Protein AF-A0A7Z0IRF8-F1 (afdb_monomer)

Solvent-accessible surface area (backbone atoms only — not comparable to full-atom values): 8086 Å² total; per-residue (Å²): 144,85,91,75,74,75,70,70,72,71,77,75,79,75,87,76,75,74,79,79,74,77,77,75,72,78,73,68,84,67,51,73,45,80,37,78,66,74,49,72,46,47,93,78,80,64,55,32,39,39,36,33,77,56,91,53,88,86,55,78,88,72,71,61,101,65,75,71,76,42,74,47,68,70,75,45,54,44,68,54,77,97,58,68,47,50,29,38,40,38,26,37,30,64,90,77,16,35,38,31,45,3,54,29,62,73,45,32,71,62,81,45,77,38,48,43,41,19,34,34,44,34,57,40,58,74,44,23,10,36,27,35,45,114

Foldseek 3Di:
DDPDPVPVVPPPPPPPPPPPPPPPPPWPDKDKDFDPVLLVLQPVNAFKKFKFDCPDPPDDDPPDDPGGVDMGRDFFKDFDDPDWDKMKMFGQHDDFKWKFFALDHRRPHTDDIHTHRMMMITISVPGGMMGIDD

pLDDT: mean 72.72, std 19.63, range [38.59, 97.31]

Sequence (134 aa):
MKS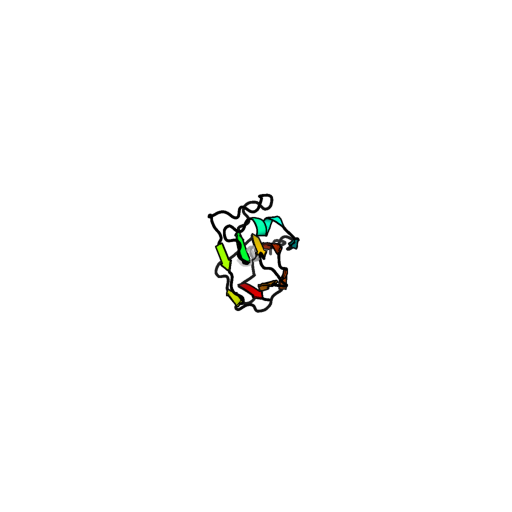RIARYLLTALLAALAMLGLSVAAAPSASAMFIEPGCAQAPDGNAYMQIYVVDDPSAPIKMGRWTNQHRWYDYGSYNLANEYGERRVVNCQWGGARVQLCYGYGGTNCAITIPAGHVWEGSITPINSVRLLR

Secondary structure (DSSP, 8-state):
--SSGGGSSSSSSS----------------EEEE-HHHHHT-TT----EEEEE-S-TTS----SSS---EEE-SSEEEE--S--SEEEEEE---TT-EEEEESSTTS-SEEEEEETTEEEEEE-TT--EEEEE-

Nearest PDB structures (foldseek):
  9flx-assembly1_B  TM=4.733E-01  e=4.242E+00  Aureispira sp. CCB-QB1
  9flu-assembly1_A  TM=4.490E-01  e=4.776E+00  Aureispira sp. CCB-QB1
  9g8b-assembly1_A  TM=2.908E-01  e=2.640E+00  Aureispira sp. CCB-QB1
  9flv-assembly1_A  TM=3.505E-01  e=7.232E+00  Aureispira sp. CCB-QB1

Structure (mmCIF, N/CA/C/O backbone):
data_AF-A0A7Z0IRF8-F1
#
_entry.id   AF-A0A7Z0IRF8-F1
#
loop_
_atom_site.group_PDB
_atom_site.id
_atom_site.type_symbol
_atom_site.label_atom_id
_atom_site.label_alt_id
_atom_site.labe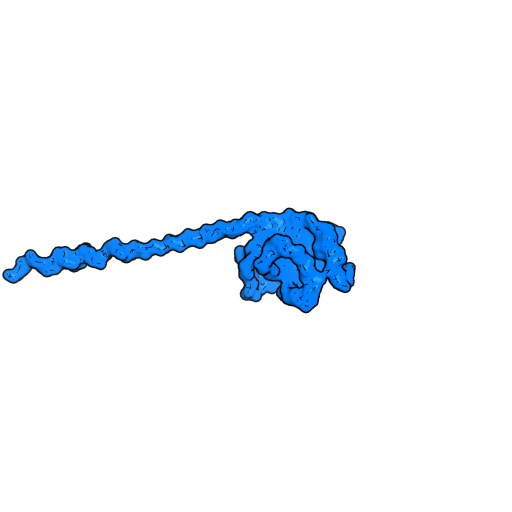l_comp_id
_atom_site.label_asym_id
_atom_site.label_entity_id
_atom_site.label_seq_id
_atom_site.pdbx_PDB_ins_code
_atom_site.Cartn_x
_atom_site.Cartn_y
_atom_site.Cartn_z
_atom_site.occupancy
_atom_site.B_iso_or_equiv
_atom_site.auth_seq_id
_atom_site.auth_comp_id
_atom_site.auth_asym_id
_atom_site.auth_atom_id
_atom_site.pdbx_PDB_model_num
ATOM 1 N N . MET A 1 1 ? -60.383 8.406 49.310 1.00 48.56 1 MET A N 1
ATOM 2 C CA . MET A 1 1 ? -58.956 8.117 49.029 1.00 48.56 1 MET A CA 1
ATOM 3 C C . MET A 1 1 ? -58.848 7.019 47.979 1.00 48.56 1 MET A C 1
ATOM 5 O O . MET A 1 1 ? -59.016 5.860 48.321 1.00 48.56 1 MET A O 1
ATOM 9 N N . LYS A 1 2 ? -58.665 7.387 46.710 1.00 47.56 2 LYS A N 1
ATOM 10 C CA . LYS A 1 2 ? -58.254 6.570 45.543 1.00 47.56 2 LYS A CA 1
ATOM 11 C C . LYS A 1 2 ? -58.572 7.451 44.328 1.00 47.56 2 LYS A C 1
ATOM 13 O O . LYS A 1 2 ? -59.624 8.072 44.338 1.00 47.56 2 LYS A O 1
ATOM 18 N N . SER A 1 3 ? -57.698 7.539 43.324 1.00 51.25 3 SER A N 1
ATOM 19 C CA . SER A 1 3 ? -57.916 8.281 42.054 1.00 51.25 3 SER A CA 1
ATOM 20 C C . SER A 1 3 ? -57.330 9.700 41.895 1.00 51.25 3 SER A C 1
ATOM 22 O O . SER A 1 3 ? -57.950 10.547 41.262 1.00 51.25 3 SER A O 1
ATOM 24 N N . ARG A 1 4 ? -56.113 9.995 42.380 1.00 48.44 4 ARG A N 1
ATOM 25 C CA . ARG A 1 4 ? -55.337 11.145 41.829 1.00 48.44 4 ARG A CA 1
ATOM 26 C C . ARG A 1 4 ? -53.842 10.891 41.591 1.00 48.44 4 ARG A C 1
ATOM 28 O O . ARG A 1 4 ? -53.234 11.608 40.810 1.00 48.44 4 ARG A O 1
ATOM 35 N N . ILE A 1 5 ? -53.269 9.837 42.171 1.00 51.22 5 ILE A N 1
ATOM 36 C CA . ILE A 1 5 ? -51.817 9.568 42.114 1.00 51.22 5 ILE A CA 1
ATOM 37 C C . ILE A 1 5 ? -51.401 8.820 40.826 1.00 51.22 5 ILE A C 1
ATOM 39 O O . ILE A 1 5 ? -50.271 8.944 40.371 1.00 51.22 5 ILE A O 1
ATOM 43 N N . ALA A 1 6 ? -52.322 8.112 40.164 1.00 43.56 6 ALA A N 1
ATOM 44 C CA . ALA A 1 6 ? -52.003 7.262 39.010 1.00 43.56 6 ALA A CA 1
ATOM 45 C C . ALA A 1 6 ? -51.780 8.010 37.677 1.00 43.56 6 ALA A C 1
ATOM 47 O O . ALA A 1 6 ? -51.310 7.406 36.720 1.00 43.56 6 ALA A O 1
ATOM 48 N N . ARG A 1 7 ? -52.111 9.308 37.582 1.00 44.38 7 ARG A N 1
ATOM 49 C CA . ARG A 1 7 ? -51.990 10.065 36.316 1.00 44.38 7 ARG A CA 1
ATOM 50 C C . ARG A 1 7 ? -50.638 10.745 36.111 1.00 44.38 7 ARG A C 1
ATOM 52 O O . ARG A 1 7 ? -50.317 11.068 34.978 1.00 44.38 7 ARG A O 1
ATOM 59 N N . TYR A 1 8 ? -49.839 10.914 37.162 1.00 41.09 8 TYR A N 1
ATOM 60 C CA . TYR A 1 8 ? -48.511 11.532 37.046 1.00 41.09 8 TYR A CA 1
ATOM 61 C C . TYR A 1 8 ? -47.392 10.530 36.747 1.00 41.09 8 TYR A C 1
ATOM 63 O O . TYR A 1 8 ? -46.302 10.930 36.358 1.00 41.09 8 TYR A O 1
ATOM 71 N N . LEU A 1 9 ? -47.661 9.229 36.887 1.00 41.88 9 LEU A N 1
ATOM 72 C CA . LEU A 1 9 ? -46.667 8.179 36.650 1.00 41.88 9 LEU A CA 1
ATOM 73 C C . LEU A 1 9 ? -46.624 7.688 35.195 1.00 41.88 9 LEU A C 1
ATOM 75 O O . LEU A 1 9 ? -45.688 6.985 34.835 1.00 41.88 9 LEU A O 1
ATOM 79 N N . LEU A 1 10 ? -47.587 8.074 34.347 1.00 40.78 10 LEU A N 1
ATOM 80 C CA . LEU A 1 10 ? -47.622 7.647 32.940 1.00 40.78 10 LEU A CA 1
ATOM 81 C C . LEU A 1 10 ? -47.049 8.664 31.940 1.00 40.78 10 LEU A C 1
ATOM 83 O O . LEU A 1 10 ? -46.836 8.311 30.786 1.00 40.78 10 LEU A O 1
ATOM 87 N N . THR A 1 11 ? -46.771 9.905 32.345 1.00 40.75 11 THR A N 1
ATOM 88 C CA . THR A 1 11 ? -46.251 10.950 31.438 1.00 40.75 11 THR A CA 1
ATOM 89 C C . THR A 1 11 ? -44.743 11.180 31.552 1.00 40.75 11 THR A C 1
ATOM 91 O O . THR A 1 11 ? -44.220 12.071 30.894 1.00 40.75 11 THR A O 1
ATOM 94 N N . ALA A 1 12 ? -44.031 10.393 32.363 1.00 40.47 12 ALA A N 1
ATOM 95 C CA . ALA A 1 12 ? -42.584 10.534 32.563 1.00 40.47 12 ALA A CA 1
ATOM 96 C C . ALA A 1 12 ? -41.741 9.458 31.846 1.00 40.47 12 ALA A C 1
ATOM 98 O O . ALA A 1 12 ? -40.525 9.445 32.002 1.00 40.47 12 ALA A O 1
ATOM 99 N N . LEU A 1 13 ? -42.356 8.561 31.062 1.00 41.44 13 LEU A N 1
ATOM 100 C CA . LEU A 1 13 ? -41.677 7.373 30.520 1.00 41.44 13 LEU A CA 1
ATOM 101 C C . LEU A 1 13 ? -41.607 7.297 28.982 1.00 41.44 13 LEU A C 1
ATOM 103 O O . LEU A 1 13 ? -41.474 6.207 28.439 1.00 41.44 13 LEU A O 1
ATOM 107 N N . LEU A 1 14 ? -41.704 8.422 28.264 1.00 41.84 14 LEU A N 1
ATOM 108 C CA . LEU A 1 14 ? -41.635 8.427 26.788 1.00 41.84 14 LEU A CA 1
ATOM 109 C C . LEU A 1 14 ? -40.723 9.503 26.171 1.00 41.84 14 LEU A C 1
ATOM 111 O O . LEU A 1 14 ? -40.649 9.604 24.953 1.00 41.84 14 LEU A O 1
ATOM 115 N N . ALA A 1 15 ? -39.968 10.263 26.969 1.00 42.12 15 ALA A N 1
ATOM 116 C CA . ALA A 1 15 ? -39.032 11.276 26.457 1.00 42.12 15 ALA A CA 1
ATOM 117 C C . ALA A 1 15 ? -37.556 10.830 26.491 1.00 42.12 15 ALA A C 1
ATOM 119 O O . ALA A 1 15 ? -36.656 11.660 26.545 1.00 42.12 15 ALA A O 1
ATOM 120 N N . ALA A 1 16 ? -37.301 9.521 26.452 1.00 43.19 16 ALA A N 1
ATOM 121 C CA . ALA A 1 16 ? -35.968 8.959 26.245 1.00 43.19 16 ALA A CA 1
ATOM 122 C C . ALA A 1 16 ? -35.922 8.191 24.915 1.00 43.19 16 ALA A C 1
ATOM 124 O O . ALA A 1 16 ? -35.480 7.047 24.857 1.00 43.19 16 ALA A O 1
ATOM 125 N N . LEU A 1 17 ? -36.391 8.813 23.824 1.00 47.56 17 LEU A N 1
ATOM 126 C CA . LEU A 1 17 ? -35.899 8.437 22.500 1.00 47.56 17 LEU A CA 1
ATOM 127 C C . LEU A 1 17 ? -34.447 8.911 22.438 1.00 47.56 17 LEU A C 1
ATOM 129 O O . LEU A 1 17 ? -34.157 10.052 22.084 1.00 47.56 17 LEU A O 1
ATOM 133 N N . ALA A 1 18 ? -33.540 8.029 22.854 1.00 48.78 18 ALA A N 1
ATOM 134 C CA . ALA A 1 18 ? -32.133 8.134 22.535 1.00 48.78 18 ALA A CA 1
ATOM 135 C C . ALA A 1 18 ? -32.031 8.283 21.015 1.00 48.78 18 ALA A C 1
ATOM 137 O O . ALA A 1 18 ? -32.260 7.332 20.266 1.00 48.78 18 ALA A O 1
ATOM 138 N N . MET A 1 19 ? -31.749 9.502 20.558 1.00 52.41 19 MET A N 1
ATOM 139 C CA . MET A 1 19 ? -31.321 9.738 19.192 1.00 52.41 19 MET A CA 1
ATOM 140 C C . MET A 1 19 ? -30.000 8.986 19.025 1.00 52.41 19 MET A C 1
ATOM 142 O O . MET A 1 19 ? -28.934 9.505 19.348 1.00 52.41 19 MET A O 1
ATOM 146 N N . LEU A 1 20 ? -30.064 7.744 18.543 1.00 52.47 20 LEU A N 1
ATOM 147 C CA . LEU A 1 20 ? -28.937 7.119 17.868 1.00 52.47 20 LEU A CA 1
ATOM 148 C C . LEU A 1 20 ? -28.735 7.891 16.563 1.00 52.47 20 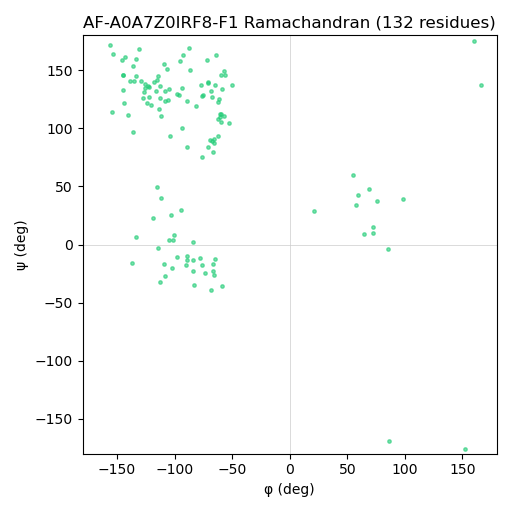LEU A C 1
ATOM 150 O O . LEU A 1 20 ? -29.193 7.492 15.495 1.00 52.47 20 LEU A O 1
ATOM 154 N N . GLY A 1 21 ? -28.087 9.049 16.672 1.00 45.06 21 GLY A N 1
ATOM 155 C CA . GLY A 1 21 ? -27.488 9.730 15.542 1.00 45.06 21 GLY A CA 1
ATOM 156 C C . GLY A 1 21 ? -26.359 8.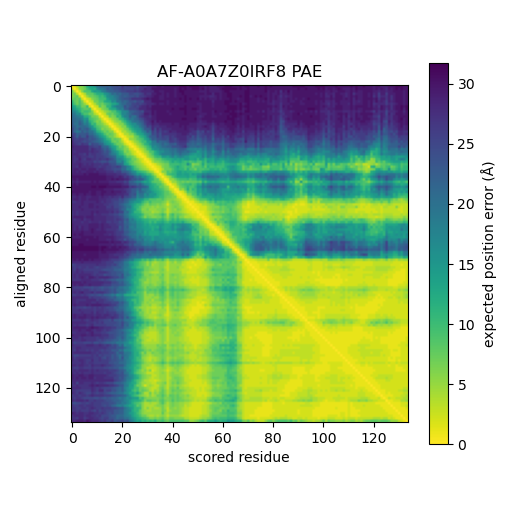850 15.034 1.00 45.06 21 GLY A C 1
ATOM 157 O O . GLY A 1 21 ? -25.223 8.972 15.481 1.00 45.06 21 GLY A O 1
ATOM 158 N N . LEU A 1 22 ? -26.678 7.922 14.134 1.00 51.72 22 LEU A N 1
ATOM 159 C CA . LEU A 1 22 ? -25.677 7.215 13.355 1.00 51.72 22 LEU A CA 1
ATOM 160 C C . LEU A 1 22 ? -25.111 8.237 12.363 1.00 51.72 22 LEU A C 1
ATOM 162 O O . LEU A 1 22 ? -25.597 8.372 11.242 1.00 51.72 22 LEU A O 1
ATOM 166 N N . SER A 1 23 ? -24.132 9.028 12.800 1.00 52.28 23 SER A N 1
ATOM 167 C CA . SER A 1 23 ? -23.347 9.861 11.899 1.00 52.28 23 SER A CA 1
ATOM 168 C C . SER A 1 23 ? -22.520 8.927 11.024 1.00 52.28 23 SER A C 1
ATOM 170 O O . SER A 1 23 ? -21.405 8.547 11.380 1.00 52.28 23 SER A O 1
ATOM 172 N N . VAL A 1 24 ? -23.088 8.522 9.888 1.00 52.56 24 VAL A N 1
ATOM 173 C CA . VAL A 1 24 ? -22.318 7.982 8.771 1.00 52.56 24 VAL A CA 1
ATOM 174 C C . VAL A 1 24 ? -21.478 9.150 8.273 1.00 52.56 24 VAL A C 1
ATOM 176 O O . VAL A 1 24 ? -21.936 9.966 7.477 1.00 52.56 24 VAL A O 1
ATOM 179 N N . ALA A 1 25 ? -20.271 9.288 8.819 1.00 53.47 25 ALA A N 1
ATOM 180 C CA . ALA A 1 25 ? -19.260 10.128 8.210 1.00 53.47 25 ALA A CA 1
ATOM 181 C C . ALA A 1 25 ? -19.072 9.587 6.791 1.00 53.47 25 ALA A C 1
ATOM 183 O O . ALA A 1 25 ? -18.629 8.451 6.612 1.00 53.47 25 ALA A O 1
ATOM 184 N N . ALA A 1 26 ? -19.505 10.355 5.791 1.00 51.38 26 ALA A N 1
ATOM 185 C CA . ALA A 1 26 ? -19.204 10.052 4.407 1.00 51.38 26 ALA A CA 1
ATOM 186 C C . ALA A 1 26 ? -17.678 10.062 4.292 1.00 51.38 26 ALA A C 1
ATOM 188 O O . ALA A 1 26 ? -17.058 11.122 4.386 1.00 51.38 26 ALA A O 1
ATOM 189 N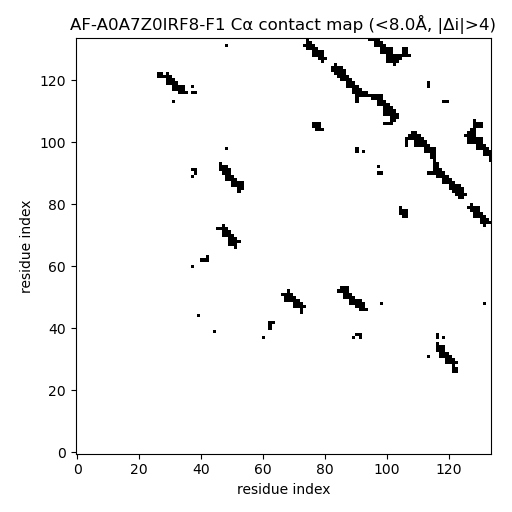 N . ALA A 1 27 ? -17.074 8.877 4.193 1.00 51.69 27 ALA A N 1
ATOM 190 C CA . ALA A 1 27 ? -15.649 8.775 3.943 1.00 51.69 27 ALA A CA 1
ATOM 191 C C . ALA A 1 27 ? -15.364 9.496 2.615 1.00 51.69 27 ALA A C 1
ATOM 193 O O . ALA A 1 27 ? -16.130 9.314 1.660 1.00 51.69 27 ALA A O 1
ATOM 194 N N . PRO A 1 28 ? -14.325 10.342 2.546 1.00 54.97 28 PRO A N 1
ATOM 195 C CA . PRO A 1 28 ? -13.976 11.014 1.308 1.00 54.97 28 PRO A CA 1
ATOM 196 C C . PRO A 1 28 ? -13.716 9.990 0.200 1.00 54.97 28 PRO A C 1
ATOM 198 O O . PRO A 1 28 ? -13.294 8.856 0.439 1.00 54.97 28 PRO A O 1
ATOM 201 N N . SER A 1 29 ? -14.009 10.399 -1.031 1.00 61.09 29 SER A N 1
ATOM 202 C CA . SER A 1 29 ? -13.847 9.570 -2.219 1.00 61.09 29 SER A CA 1
ATOM 203 C C . SER A 1 29 ? -12.383 9.162 -2.391 1.00 61.09 29 SER A C 1
ATOM 205 O O . SER A 1 29 ? -11.523 9.988 -2.686 1.00 61.09 29 SER A O 1
ATOM 207 N N . ALA A 1 30 ? -12.113 7.872 -2.234 1.00 67.25 30 ALA A N 1
ATOM 208 C CA . ALA A 1 30 ? -10.810 7.270 -2.462 1.00 67.25 30 ALA A CA 1
ATOM 209 C C . ALA A 1 30 ? -10.445 7.302 -3.957 1.00 67.25 30 ALA A C 1
ATOM 211 O O . ALA A 1 30 ? -11.244 6.888 -4.800 1.00 67.25 30 ALA A O 1
ATOM 212 N N . SER A 1 31 ? -9.235 7.745 -4.304 1.00 72.88 31 SER A N 1
ATOM 213 C CA . SER A 1 31 ? -8.783 7.787 -5.702 1.00 72.88 31 SER A CA 1
ATOM 214 C C . SER A 1 31 ? -7.292 7.489 -5.837 1.00 72.88 31 SER A C 1
ATOM 216 O O . SER A 1 31 ? -6.501 7.807 -4.952 1.00 72.88 31 SER A O 1
ATOM 218 N N . ALA A 1 32 ? -6.920 6.823 -6.935 1.00 72.12 32 ALA A N 1
ATOM 219 C CA . ALA A 1 32 ? -5.529 6.603 -7.311 1.00 72.12 32 ALA A CA 1
ATOM 220 C C . ALA A 1 32 ? -5.152 7.540 -8.466 1.00 72.12 32 ALA A C 1
ATOM 222 O O . ALA A 1 32 ? -5.892 7.651 -9.443 1.00 72.12 32 ALA A O 1
ATOM 223 N N . MET A 1 33 ? -3.996 8.186 -8.363 1.00 72.31 33 MET A N 1
ATOM 224 C CA . MET A 1 33 ? -3.474 9.162 -9.314 1.00 72.31 33 MET A CA 1
ATOM 225 C C . MET A 1 33 ? -2.042 8.798 -9.700 1.00 72.31 33 MET A C 1
ATOM 227 O O . MET A 1 33 ? -1.257 8.363 -8.859 1.00 72.31 33 MET A O 1
ATOM 231 N N . PHE A 1 34 ? -1.691 8.968 -10.971 1.00 66.94 34 PHE A N 1
ATOM 232 C CA . PHE A 1 34 ? -0.312 8.828 -11.426 1.00 66.94 34 PHE A CA 1
ATOM 233 C C . PHE A 1 34 ? 0.505 10.052 -11.007 1.00 66.94 34 PHE A C 1
ATOM 235 O O . PHE A 1 34 ? 0.087 11.179 -11.269 1.00 66.94 34 PHE A O 1
ATOM 242 N N . ILE A 1 35 ? 1.659 9.846 -10.368 1.00 62.53 35 ILE A N 1
ATOM 243 C CA . ILE A 1 35 ? 2.536 10.945 -9.946 1.00 62.53 35 ILE A CA 1
ATOM 244 C C . ILE A 1 35 ? 3.986 10.586 -10.291 1.00 62.53 35 ILE A C 1
ATOM 246 O O . ILE A 1 35 ? 4.668 9.921 -9.513 1.00 62.53 35 ILE A O 1
ATOM 250 N N . GLU A 1 36 ? 4.487 11.072 -11.431 1.00 53.19 36 GLU A N 1
ATOM 251 C CA . GLU A 1 36 ? 5.903 10.913 -11.813 1.00 53.19 36 GLU A CA 1
ATOM 252 C C . GLU A 1 36 ? 6.906 11.510 -10.806 1.00 53.19 36 GLU A C 1
ATOM 254 O O . GLU A 1 36 ? 7.931 10.867 -10.568 1.00 53.19 36 GLU A O 1
ATOM 259 N N . PRO A 1 37 ? 6.659 12.649 -10.118 1.00 52.16 37 PRO A N 1
ATOM 260 C CA . PRO A 1 37 ? 7.616 13.120 -9.113 1.00 52.16 37 PRO A CA 1
ATOM 261 C C . PRO A 1 37 ? 7.570 12.346 -7.784 1.00 52.16 37 PRO A C 1
ATOM 263 O O . PRO A 1 37 ? 8.545 12.394 -7.036 1.00 52.16 37 PRO A O 1
ATOM 266 N N . GLY A 1 38 ? 6.498 11.595 -7.491 1.00 53.56 38 GLY A N 1
ATOM 267 C CA . GLY A 1 38 ? 6.310 10.921 -6.197 1.00 53.56 38 GLY A CA 1
ATOM 268 C C . GLY A 1 38 ? 7.340 9.820 -5.934 1.00 53.56 38 GLY A C 1
ATOM 269 O O . GLY A 1 38 ? 7.688 9.553 -4.786 1.00 53.56 38 GLY A O 1
ATOM 270 N N . CYS A 1 39 ? 7.877 9.237 -7.009 1.00 60.47 39 CYS A N 1
ATOM 271 C CA . CYS A 1 39 ? 8.918 8.210 -6.962 1.00 60.47 39 CYS A CA 1
ATOM 272 C C . CYS A 1 39 ? 10.313 8.732 -7.287 1.00 60.47 39 CYS A C 1
ATOM 274 O O . CYS A 1 39 ? 11.297 8.133 -6.860 1.00 60.47 39 CYS A O 1
ATOM 276 N N . ALA A 1 40 ? 10.410 9.881 -7.961 1.00 51.72 40 ALA A N 1
ATOM 277 C CA . ALA A 1 40 ? 11.677 10.558 -8.230 1.00 51.72 40 ALA A CA 1
ATOM 278 C C . ALA A 1 40 ? 12.357 11.096 -6.952 1.00 51.72 40 ALA A C 1
ATOM 280 O O . ALA A 1 40 ? 13.545 11.397 -6.964 1.00 51.72 40 ALA A O 1
ATOM 281 N N . GLN A 1 41 ? 11.614 11.211 -5.847 1.00 49.84 41 GLN A N 1
ATOM 282 C CA . GLN A 1 41 ? 12.088 11.752 -4.567 1.00 49.84 41 GLN A CA 1
ATOM 283 C C . GLN A 1 41 ? 12.431 10.663 -3.536 1.00 49.84 41 GLN A C 1
ATOM 285 O O . GLN A 1 41 ? 12.697 10.973 -2.376 1.00 49.84 41 GLN A O 1
ATOM 290 N N . ALA A 1 42 ? 12.434 9.389 -3.942 1.00 52.47 42 ALA A N 1
ATOM 291 C CA . ALA A 1 42 ? 12.966 8.287 -3.154 1.00 52.47 42 ALA A CA 1
ATOM 292 C C . ALA A 1 42 ? 14.459 8.516 -2.850 1.00 52.47 42 ALA A C 1
ATOM 294 O O . ALA A 1 42 ? 15.269 8.444 -3.774 1.00 52.47 42 ALA A O 1
ATOM 295 N N . PRO A 1 43 ? 14.866 8.758 -1.590 1.00 51.06 43 PRO A N 1
ATOM 296 C CA . PRO A 1 43 ? 16.263 9.065 -1.273 1.00 51.06 43 PRO A CA 1
ATOM 297 C C . PRO A 1 43 ? 17.236 7.906 -1.555 1.00 51.06 43 PRO A C 1
ATOM 299 O O . PRO A 1 43 ? 18.444 8.109 -1.532 1.00 51.06 43 PRO A O 1
ATOM 302 N N . ASP A 1 44 ? 16.725 6.699 -1.796 1.00 62.06 44 ASP A N 1
ATOM 303 C CA . ASP A 1 44 ? 17.474 5.452 -1.940 1.00 62.06 44 ASP A CA 1
ATOM 304 C C . ASP A 1 44 ? 17.408 4.831 -3.346 1.00 62.06 44 ASP A C 1
ATOM 306 O O . ASP A 1 44 ? 18.055 3.813 -3.577 1.00 62.06 44 ASP A O 1
ATOM 310 N N . GLY A 1 45 ? 16.653 5.417 -4.286 1.00 63.03 45 GLY A N 1
ATOM 311 C CA . GLY A 1 45 ? 16.570 4.946 -5.679 1.00 63.03 45 GLY A CA 1
ATOM 312 C C . GLY A 1 45 ? 15.961 3.548 -5.873 1.00 63.03 45 GLY A C 1
ATOM 313 O O . GLY A 1 45 ? 16.012 3.010 -6.977 1.00 63.03 45 GLY A O 1
ATOM 314 N N . ASN A 1 46 ? 15.387 2.956 -4.824 1.00 72.12 46 ASN A N 1
ATOM 315 C CA . ASN A 1 46 ? 14.841 1.602 -4.844 1.00 72.12 46 ASN A CA 1
ATOM 316 C C . ASN A 1 46 ? 13.332 1.598 -5.121 1.00 72.12 46 ASN A C 1
ATOM 318 O O . ASN A 1 46 ? 12.632 2.575 -4.859 1.00 72.12 46 ASN A O 1
ATOM 322 N N . ALA A 1 47 ? 12.818 0.466 -5.604 1.00 80.69 47 ALA A N 1
ATOM 323 C CA . ALA A 1 47 ? 11.383 0.216 -5.712 1.00 80.69 47 ALA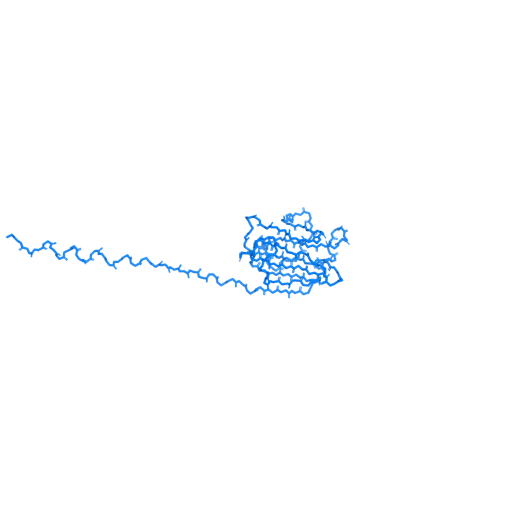 A CA 1
ATOM 324 C C . ALA A 1 47 ? 10.788 -0.119 -4.332 1.00 80.69 47 ALA A C 1
ATOM 326 O O . ALA A 1 47 ? 11.280 -1.021 -3.659 1.00 80.69 47 ALA A O 1
ATOM 327 N N . TYR A 1 48 ? 9.725 0.574 -3.916 1.00 83.88 48 TYR A N 1
ATOM 328 C CA . TYR A 1 48 ? 9.055 0.333 -2.627 1.00 83.88 48 TYR A CA 1
ATOM 329 C C . TYR A 1 48 ? 7.596 0.794 -2.622 1.00 83.88 48 TYR A C 1
ATOM 331 O O . TYR A 1 48 ? 7.129 1.492 -3.524 1.00 83.88 48 TYR A O 1
ATOM 339 N N . MET A 1 49 ? 6.892 0.449 -1.546 1.00 86.00 49 MET A N 1
ATOM 340 C CA . MET A 1 49 ? 5.631 1.064 -1.144 1.00 86.00 49 MET A CA 1
ATOM 341 C C . MET A 1 49 ? 5.782 1.803 0.188 1.00 86.00 49 MET A C 1
ATOM 343 O O . MET A 1 49 ? 6.542 1.377 1.059 1.00 86.00 49 MET A O 1
ATOM 347 N N . GLN A 1 50 ? 5.068 2.919 0.340 1.00 86.38 50 GLN A N 1
ATOM 348 C CA . GLN A 1 50 ? 5.120 3.783 1.519 1.00 86.38 50 GLN A CA 1
ATOM 349 C C . GLN A 1 50 ? 3.728 4.276 1.933 1.00 86.38 50 GLN A C 1
ATOM 351 O O . GLN A 1 50 ? 2.927 4.647 1.077 1.00 86.38 50 GLN A O 1
ATOM 356 N N . ILE A 1 51 ? 3.480 4.339 3.247 1.00 83.81 51 ILE A N 1
ATOM 357 C CA . ILE A 1 51 ? 2.278 4.936 3.852 1.00 83.81 51 ILE A CA 1
ATOM 358 C C . ILE A 1 51 ? 2.679 6.037 4.832 1.00 83.81 51 ILE A C 1
ATOM 360 O O . ILE A 1 51 ? 3.590 5.850 5.644 1.00 83.81 51 ILE A O 1
ATOM 364 N N . TYR A 1 52 ? 1.971 7.165 4.783 1.00 81.06 52 TYR A N 1
ATOM 365 C CA . TYR A 1 52 ? 2.120 8.272 5.729 1.00 81.06 52 TYR A CA 1
ATOM 366 C C . TYR A 1 52 ? 0.789 8.974 6.008 1.00 81.06 52 TYR A C 1
ATOM 368 O O . TYR A 1 52 ? -0.166 8.874 5.230 1.00 81.06 52 TYR A O 1
ATOM 376 N N . VAL A 1 53 ? 0.745 9.664 7.152 1.00 77.25 53 VAL A N 1
ATOM 377 C CA . VAL A 1 53 ? -0.373 10.522 7.567 1.00 77.25 53 VAL A CA 1
ATOM 378 C C . VAL A 1 53 ? -0.508 11.705 6.620 1.00 77.25 53 VAL A C 1
ATOM 380 O O . VAL A 1 53 ? 0.490 12.306 6.223 1.00 77.25 53 VAL A O 1
ATOM 383 N N . VAL A 1 54 ? -1.747 12.032 6.256 1.00 72.00 54 VAL A N 1
ATOM 384 C CA . VAL A 1 54 ? -2.058 13.267 5.537 1.00 72.00 54 VAL A CA 1
ATOM 385 C C . VAL A 1 54 ? -2.437 14.329 6.561 1.00 72.00 54 VAL A C 1
ATOM 387 O O . VAL A 1 54 ? -3.564 14.345 7.045 1.00 72.00 54 VAL A O 1
ATOM 390 N N . ASP A 1 55 ? -1.492 15.208 6.890 1.00 66.62 55 ASP A N 1
ATOM 391 C CA . ASP A 1 55 ? -1.768 16.377 7.737 1.00 66.62 55 ASP A CA 1
ATOM 392 C C . ASP A 1 55 ? -2.346 17.544 6.909 1.00 66.62 55 ASP A C 1
ATOM 394 O O . ASP A 1 55 ? -3.215 18.279 7.372 1.00 66.62 55 ASP A O 1
ATOM 398 N N . ASP A 1 56 ? -1.884 17.689 5.660 1.00 62.75 56 ASP A N 1
ATOM 399 C CA . ASP A 1 56 ? -2.365 18.656 4.666 1.00 62.75 56 ASP A CA 1
ATOM 400 C C . ASP A 1 56 ? -2.398 17.984 3.276 1.00 62.75 56 ASP A C 1
ATOM 402 O O . ASP A 1 56 ? -1.338 17.672 2.721 1.00 62.75 56 ASP A O 1
ATOM 406 N N . PRO A 1 57 ? -3.584 17.743 2.686 1.00 58.97 57 PRO A N 1
ATOM 407 C CA . PRO A 1 57 ? -3.706 17.090 1.383 1.00 58.97 57 PRO A CA 1
ATOM 408 C C . PRO A 1 57 ? -3.147 17.940 0.231 1.00 58.97 57 PRO A C 1
ATOM 410 O O . PRO A 1 57 ? -2.744 17.384 -0.791 1.00 58.97 57 PRO A O 1
ATOM 413 N N . SER A 1 58 ? -3.065 19.266 0.393 1.00 57.34 58 SER A N 1
ATOM 414 C CA . SER A 1 58 ? -2.517 20.182 -0.616 1.00 57.34 58 SER A CA 1
ATOM 415 C C . SER A 1 58 ? -0.991 20.298 -0.568 1.00 57.34 58 SER A C 1
ATOM 417 O O . SER A 1 58 ? -0.373 20.807 -1.508 1.00 57.34 58 SER A O 1
ATOM 419 N N . ALA A 1 59 ? -0.365 19.799 0.502 1.00 55.91 59 ALA A N 1
ATOM 420 C CA . ALA A 1 59 ? 1.075 19.853 0.650 1.00 55.91 59 ALA A CA 1
ATOM 421 C C . ALA A 1 59 ? 1.774 18.885 -0.327 1.00 55.91 59 ALA A C 1
ATOM 423 O O . ALA A 1 59 ? 1.349 17.731 -0.492 1.00 55.91 59 ALA A O 1
ATOM 424 N N . PRO A 1 60 ? 2.893 19.315 -0.948 1.00 54.66 60 PRO A N 1
ATOM 425 C CA . PRO A 1 60 ? 3.713 18.425 -1.754 1.00 54.66 60 PRO A CA 1
ATOM 426 C C . PRO A 1 60 ? 4.217 17.266 -0.894 1.00 54.66 60 PRO A C 1
ATOM 428 O O . PRO A 1 60 ? 4.515 17.437 0.291 1.00 54.66 60 PRO A O 1
ATOM 431 N N . ILE A 1 61 ? 4.345 16.087 -1.503 1.00 54.41 61 ILE A N 1
ATOM 432 C CA . ILE A 1 61 ? 4.882 14.906 -0.831 1.00 54.41 61 ILE A CA 1
ATOM 433 C C . ILE A 1 61 ? 6.320 15.209 -0.384 1.00 54.41 61 ILE A C 1
ATOM 435 O O . ILE A 1 61 ? 7.231 15.323 -1.202 1.00 54.41 61 ILE A O 1
ATOM 439 N N . LYS A 1 62 ? 6.543 15.348 0.925 1.00 47.78 62 LYS A N 1
ATOM 440 C CA . LYS A 1 62 ? 7.881 15.544 1.496 1.00 47.78 62 LYS A CA 1
ATOM 441 C C . LYS A 1 62 ? 8.501 14.180 1.809 1.00 47.78 62 LYS A C 1
ATOM 443 O O . LYS A 1 62 ? 8.443 13.718 2.943 1.00 47.78 62 LYS A O 1
ATOM 448 N N . MET A 1 63 ? 9.118 13.532 0.818 1.00 47.41 63 MET A N 1
ATOM 449 C CA . MET A 1 63 ? 9.905 12.306 1.035 1.00 47.41 63 MET A CA 1
ATOM 450 C C . MET A 1 63 ? 11.264 12.656 1.664 1.00 47.41 63 MET A C 1
ATOM 452 O O . MET A 1 63 ? 12.294 12.682 0.999 1.00 47.41 63 MET A O 1
ATOM 456 N N . GLY A 1 64 ? 11.281 12.975 2.957 1.00 38.59 64 GLY A N 1
ATOM 457 C CA . GLY A 1 64 ? 12.503 13.355 3.664 1.00 38.59 64 GLY A CA 1
AT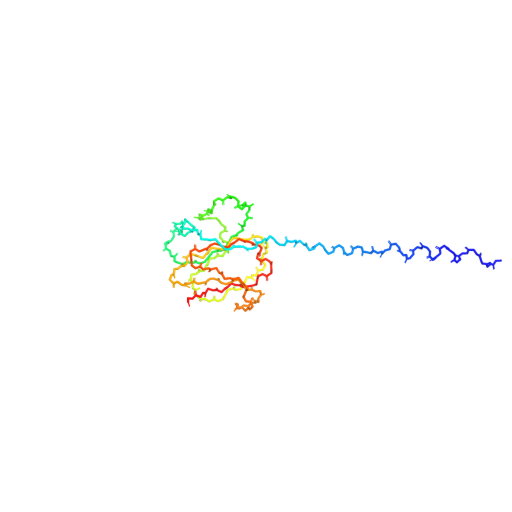OM 458 C C . GLY A 1 64 ? 12.406 13.068 5.153 1.00 38.59 64 GLY A C 1
ATOM 459 O O . GLY A 1 64 ? 11.601 13.686 5.829 1.00 38.59 64 GLY A O 1
ATOM 460 N N . ARG A 1 65 ? 13.231 12.118 5.620 1.00 41.03 65 ARG A N 1
ATOM 461 C CA . ARG A 1 65 ? 13.615 11.726 7.000 1.00 41.03 65 ARG A CA 1
ATOM 462 C C . ARG A 1 65 ? 12.722 12.099 8.205 1.00 41.03 65 ARG A C 1
ATOM 464 O O . ARG A 1 65 ? 13.251 12.175 9.308 1.00 41.03 65 ARG A O 1
ATOM 471 N N . TRP A 1 66 ? 11.412 12.249 8.064 1.00 41.22 66 TRP A N 1
ATOM 472 C CA . TRP A 1 66 ? 10.498 12.397 9.191 1.00 41.22 66 TRP A CA 1
ATOM 473 C C . TRP A 1 66 ? 9.173 11.686 8.901 1.00 41.22 66 TRP A C 1
ATOM 475 O O . TRP A 1 66 ? 8.527 11.922 7.888 1.00 41.22 66 TRP A O 1
ATOM 485 N N . THR A 1 67 ? 8.869 10.747 9.805 1.00 50.12 67 THR A N 1
ATOM 486 C CA . THR A 1 67 ? 7.587 10.051 10.028 1.00 50.12 67 THR A CA 1
ATOM 487 C C . THR A 1 67 ? 6.996 9.247 8.869 1.00 50.12 67 THR A C 1
ATOM 489 O O . THR A 1 67 ? 5.784 9.214 8.676 1.00 50.12 67 THR A O 1
ATOM 492 N N . ASN A 1 68 ? 7.829 8.497 8.148 1.00 53.34 68 ASN A N 1
ATOM 493 C CA . ASN A 1 68 ? 7.334 7.340 7.401 1.00 53.34 68 ASN A CA 1
ATOM 494 C C . ASN A 1 68 ? 6.760 6.332 8.407 1.00 53.34 68 ASN A C 1
ATOM 496 O O . ASN A 1 68 ? 7.539 5.723 9.138 1.00 53.34 68 ASN A O 1
ATOM 500 N N . GLN A 1 69 ? 5.439 6.164 8.477 1.00 69.06 69 GLN A N 1
ATOM 501 C CA . GLN A 1 69 ? 4.863 5.161 9.379 1.00 69.06 69 GLN A CA 1
ATOM 502 C C . GLN A 1 69 ? 5.191 3.751 8.908 1.00 69.06 69 GLN A C 1
ATOM 504 O O . GLN A 1 69 ? 5.549 2.917 9.731 1.00 69.06 69 GLN A O 1
ATOM 509 N N . HIS A 1 70 ? 5.165 3.517 7.589 1.00 80.44 70 HIS A N 1
ATOM 510 C CA . HIS A 1 70 ? 5.572 2.239 7.011 1.00 80.44 70 HIS A CA 1
ATOM 511 C C . HIS A 1 70 ? 6.264 2.392 5.656 1.00 80.44 70 HIS A C 1
ATOM 513 O O . HIS A 1 70 ? 5.923 3.266 4.848 1.00 80.44 70 HIS A O 1
ATOM 519 N N . ARG A 1 71 ? 7.236 1.512 5.403 1.00 86.50 71 ARG A N 1
ATOM 520 C CA . ARG A 1 71 ? 7.884 1.334 4.103 1.00 86.50 71 ARG A CA 1
ATOM 521 C C . ARG A 1 71 ? 8.224 -0.135 3.896 1.00 86.50 71 ARG A C 1
ATOM 523 O O . ARG A 1 71 ? 8.813 -0.749 4.782 1.00 86.50 71 ARG A O 1
ATOM 530 N N . TRP A 1 72 ? 7.901 -0.661 2.721 1.00 88.38 72 TRP A N 1
ATOM 531 C CA . TRP A 1 72 ? 8.146 -2.058 2.369 1.00 88.38 72 TRP A CA 1
ATOM 532 C C . TRP A 1 72 ? 8.737 -2.178 0.970 1.00 88.38 72 TRP A C 1
ATOM 534 O O . TRP A 1 72 ? 8.321 -1.466 0.056 1.00 88.38 72 TRP A O 1
ATOM 544 N N . TYR A 1 73 ? 9.691 -3.093 0.829 1.00 87.00 73 TYR A N 1
ATOM 545 C CA . TYR A 1 73 ? 10.423 -3.354 -0.412 1.00 87.00 73 TYR A CA 1
ATOM 546 C C . TYR A 1 73 ? 10.093 -4.738 -0.982 1.00 87.00 73 TYR A C 1
ATOM 548 O O . TYR A 1 73 ? 10.057 -4.910 -2.198 1.00 87.00 73 TYR A O 1
ATOM 556 N N . ASP A 1 74 ? 9.814 -5.708 -0.109 1.00 90.94 74 ASP A N 1
ATOM 557 C CA . ASP A 1 74 ? 9.563 -7.088 -0.508 1.00 90.94 74 ASP A CA 1
ATOM 558 C C . ASP A 1 74 ? 8.092 -7.334 -0.860 1.00 90.94 74 ASP A C 1
ATOM 560 O O . ASP A 1 74 ? 7.167 -6.725 -0.318 1.00 90.94 74 ASP A O 1
ATOM 564 N N . TYR A 1 75 ? 7.868 -8.274 -1.776 1.00 93.25 75 TYR A N 1
ATOM 565 C CA . TYR A 1 75 ? 6.526 -8.750 -2.084 1.00 93.25 75 TYR A CA 1
ATOM 566 C C . TYR A 1 75 ? 5.979 -9.594 -0.932 1.00 93.25 75 TYR A C 1
ATOM 568 O O . TYR A 1 75 ? 6.686 -10.418 -0.351 1.00 93.25 75 TYR A O 1
ATOM 576 N N . GLY A 1 76 ? 4.698 -9.414 -0.620 1.00 95.31 76 GLY A N 1
ATOM 577 C CA . GLY A 1 76 ? 4.066 -10.073 0.515 1.00 95.31 76 GLY A CA 1
ATOM 578 C C . GLY A 1 76 ? 2.893 -9.290 1.088 1.00 95.31 76 GLY A C 1
ATOM 579 O O . GLY A 1 76 ? 2.491 -8.250 0.563 1.00 95.31 76 GLY A O 1
ATOM 580 N N . SER A 1 77 ? 2.336 -9.821 2.174 1.00 96.19 77 SER A N 1
ATOM 581 C CA . SER A 1 77 ? 1.243 -9.203 2.924 1.00 96.19 77 SER A CA 1
ATOM 582 C C . SER A 1 77 ? 1.746 -8.675 4.264 1.00 96.19 77 SER A C 1
ATOM 584 O O . SER A 1 77 ? 2.378 -9.409 5.021 1.00 96.19 77 SER A O 1
ATOM 586 N N . TYR A 1 78 ? 1.390 -7.436 4.588 1.00 94.56 78 TYR A N 1
ATOM 587 C CA . TYR A 1 78 ? 1.782 -6.751 5.815 1.00 94.56 78 TYR A CA 1
ATOM 588 C C . TYR A 1 78 ? 0.539 -6.283 6.561 1.00 94.56 78 TYR A C 1
ATOM 590 O O . TYR A 1 78 ? -0.281 -5.545 6.018 1.00 94.56 78 TYR A O 1
ATOM 598 N N . ASN A 1 79 ? 0.382 -6.732 7.804 1.00 93.19 79 ASN A N 1
ATOM 599 C CA . ASN A 1 79 ? -0.734 -6.320 8.648 1.00 93.19 79 ASN A CA 1
ATOM 600 C C . ASN A 1 79 ? -0.496 -4.916 9.198 1.00 93.19 79 ASN A C 1
ATOM 602 O O . ASN A 1 79 ? 0.600 -4.603 9.661 1.00 93.19 79 ASN A O 1
ATOM 606 N N . LEU A 1 80 ? -1.547 -4.107 9.188 1.00 89.12 80 LEU A N 1
ATOM 607 C CA . LEU A 1 80 ? -1.595 -2.825 9.868 1.00 89.12 80 LEU A CA 1
ATOM 608 C C . LEU A 1 80 ? -2.208 -3.046 11.251 1.00 89.12 80 LEU A C 1
ATOM 610 O O . LEU A 1 8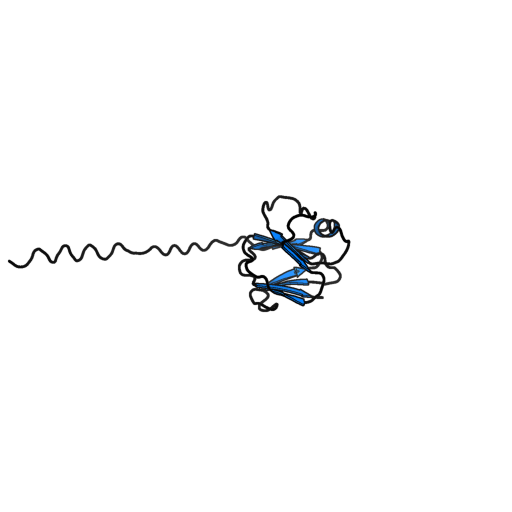0 ? -3.208 -3.749 11.393 1.00 89.12 80 LEU A O 1
ATOM 614 N N . ALA A 1 81 ? -1.609 -2.461 12.281 1.00 85.06 81 ALA A N 1
ATOM 615 C CA . ALA A 1 81 ? -2.108 -2.549 13.646 1.00 85.06 81 ALA A CA 1
ATOM 616 C C . ALA A 1 81 ? -2.234 -1.141 14.220 1.00 85.06 81 ALA A C 1
ATOM 618 O O . ALA A 1 81 ? -1.262 -0.392 14.223 1.00 85.06 81 ALA A O 1
ATOM 619 N N . ASN A 1 82 ? -3.422 -0.804 14.728 1.00 82.75 82 ASN A N 1
ATOM 620 C CA . ASN A 1 82 ? -3.728 0.514 15.291 1.00 82.75 82 ASN A CA 1
ATOM 621 C C . ASN A 1 82 ? -3.508 1.682 14.310 1.00 82.75 82 ASN A C 1
ATOM 623 O O . ASN A 1 82 ? -3.125 2.776 14.718 1.00 82.75 82 ASN A O 1
ATOM 627 N N . GLU A 1 83 ? -3.762 1.448 13.022 1.00 82.19 83 GLU A N 1
ATOM 628 C CA . GLU A 1 83 ? -3.650 2.454 11.969 1.00 82.19 83 GLU A CA 1
ATOM 629 C C . GLU A 1 83 ? -5.038 2.913 11.519 1.00 82.19 83 GLU A C 1
ATOM 631 O O . GLU A 1 83 ? -5.868 2.100 11.118 1.00 82.19 83 GLU A O 1
ATOM 636 N N . TYR A 1 84 ? -5.286 4.221 11.585 1.00 85.06 84 TYR A N 1
ATOM 637 C CA . TYR A 1 84 ? -6.591 4.815 11.294 1.00 85.06 84 TYR A CA 1
ATOM 638 C C . TYR A 1 84 ? -6.454 6.165 10.581 1.00 85.06 84 TYR A C 1
ATOM 640 O O . TYR A 1 84 ? -5.412 6.826 10.672 1.00 85.06 84 TYR A O 1
ATOM 648 N N . GLY A 1 85 ? -7.544 6.590 9.940 1.00 85.31 85 GLY A N 1
ATOM 649 C CA . GLY A 1 85 ? -7.712 7.928 9.371 1.00 85.31 85 GLY A CA 1
ATOM 650 C C . GLY A 1 85 ? -7.170 8.076 7.952 1.00 85.31 85 GLY A C 1
ATOM 651 O O . GLY A 1 85 ? -6.839 7.094 7.289 1.00 85.31 85 GLY A O 1
ATOM 652 N N . GLU A 1 86 ? -7.105 9.322 7.489 1.00 85.25 86 GLU A N 1
ATOM 653 C CA . GLU A 1 86 ? -6.650 9.680 6.144 1.00 85.25 86 GLU A CA 1
ATOM 654 C C . GLU A 1 86 ? -5.160 9.401 5.967 1.00 85.25 86 GLU A C 1
ATOM 656 O O . GLU A 1 86 ? -4.326 9.859 6.755 1.00 85.25 86 GLU A O 1
ATOM 661 N N . ARG A 1 87 ? -4.826 8.652 4.914 1.00 85.31 87 ARG A N 1
ATOM 662 C CA . ARG A 1 87 ? -3.447 8.370 4.522 1.00 85.31 87 ARG A CA 1
ATOM 663 C C . ARG A 1 87 ? -3.251 8.561 3.041 1.00 85.31 87 ARG A C 1
ATOM 665 O O . ARG A 1 87 ? -4.171 8.470 2.231 1.00 85.31 87 ARG A O 1
ATOM 672 N N . ARG A 1 88 ? -1.981 8.731 2.710 1.00 85.38 88 ARG A N 1
ATOM 673 C CA . ARG A 1 88 ? -1.487 8.668 1.349 1.00 85.38 88 ARG A CA 1
ATOM 674 C C . ARG A 1 88 ? -0.603 7.434 1.224 1.00 85.38 88 ARG A C 1
ATOM 676 O O . ARG A 1 88 ? 0.313 7.222 2.022 1.00 85.38 88 ARG A O 1
ATOM 683 N N . VAL A 1 89 ? -0.922 6.595 0.246 1.00 87.88 89 VAL A N 1
ATOM 684 C CA . VAL A 1 89 ? -0.235 5.338 -0.052 1.00 87.88 89 VAL A CA 1
ATOM 685 C C . VAL A 1 89 ? 0.443 5.481 -1.402 1.00 87.88 89 VAL A C 1
ATOM 687 O O . VAL A 1 89 ? -0.212 5.654 -2.424 1.00 87.88 89 VAL A O 1
ATOM 690 N N . VAL A 1 90 ? 1.765 5.403 -1.414 1.00 86.56 90 VAL A N 1
ATOM 691 C CA . VAL A 1 90 ? 2.584 5.623 -2.605 1.00 86.56 90 VAL A CA 1
ATOM 692 C C . VAL A 1 90 ? 3.162 4.289 -3.062 1.00 86.56 90 VAL A C 1
ATOM 694 O O . VAL A 1 90 ? 3.848 3.619 -2.289 1.00 86.56 90 VAL A O 1
ATOM 697 N N . ASN A 1 91 ? 2.907 3.903 -4.315 1.00 88.75 91 ASN A N 1
ATOM 698 C CA . ASN A 1 91 ? 3.498 2.724 -4.941 1.00 88.75 91 ASN A CA 1
ATOM 699 C C . ASN A 1 91 ? 4.610 3.135 -5.916 1.00 88.75 91 ASN A C 1
ATOM 701 O O . ASN A 1 91 ? 4.358 3.363 -7.099 1.00 88.75 91 ASN A O 1
ATOM 705 N N . CYS A 1 92 ? 5.850 3.160 -5.432 1.00 85.19 92 CYS A N 1
ATOM 706 C CA . CYS A 1 92 ? 7.036 3.482 -6.224 1.00 85.19 92 CYS A CA 1
ATOM 707 C C . CYS A 1 92 ? 7.762 2.279 -6.801 1.00 85.19 92 CYS A C 1
ATOM 709 O O . CYS A 1 92 ? 8.968 2.302 -7.025 1.00 85.19 92 CYS A O 1
ATOM 711 N N . GLN A 1 93 ? 7.013 1.219 -7.071 1.00 85.25 93 GLN A N 1
ATOM 712 C CA . GLN A 1 93 ? 7.517 0.053 -7.772 1.00 85.25 93 GLN A CA 1
ATOM 713 C C . GLN A 1 93 ? 7.382 0.223 -9.291 1.00 85.25 93 GLN A C 1
ATOM 715 O O . GLN A 1 93 ? 6.685 1.117 -9.772 1.00 85.25 93 GLN A O 1
ATOM 720 N N . TRP A 1 94 ? 8.017 -0.671 -10.053 1.00 84.88 94 TRP A N 1
ATOM 721 C CA . TRP A 1 94 ? 8.000 -0.670 -11.522 1.00 84.88 94 TRP A CA 1
ATOM 722 C C . TRP A 1 94 ? 7.663 -2.046 -12.100 1.00 84.88 94 TRP A C 1
ATOM 724 O O . TRP A 1 94 ? 7.724 -3.067 -11.410 1.00 84.88 94 TRP A O 1
ATOM 734 N N . GLY A 1 95 ? 7.380 -2.082 -13.405 1.00 86.19 95 GLY A N 1
ATOM 735 C CA . GLY A 1 95 ? 7.258 -3.323 -14.175 1.00 86.19 95 GLY A CA 1
ATOM 736 C C . GLY A 1 95 ? 6.030 -4.157 -13.815 1.00 86.19 95 GLY A C 1
ATOM 737 O O . GLY A 1 95 ? 6.158 -5.352 -13.581 1.00 86.19 95 GLY A O 1
ATOM 738 N N . GLY A 1 96 ? 4.859 -3.517 -13.737 1.00 87.44 96 GLY A N 1
ATOM 739 C CA . GLY A 1 96 ? 3.576 -4.187 -13.479 1.00 87.44 96 GLY A CA 1
ATOM 740 C C . GLY A 1 96 ? 3.242 -4.416 -12.003 1.00 87.44 96 GLY A C 1
ATOM 741 O O . GLY A 1 96 ? 2.132 -4.845 -11.701 1.00 87.44 96 GLY A O 1
ATOM 742 N N . ALA A 1 97 ? 4.158 -4.075 -11.092 1.00 91.38 97 ALA A N 1
ATOM 743 C CA . ALA A 1 97 ? 3.954 -4.220 -9.657 1.00 91.38 97 ALA A CA 1
ATOM 744 C C . ALA A 1 97 ? 2.706 -3.477 -9.151 1.00 91.38 97 ALA A C 1
ATOM 746 O O . ALA A 1 97 ? 2.334 -2.406 -9.640 1.00 91.38 97 ALA A O 1
ATOM 747 N N . ARG A 1 98 ? 2.059 -4.055 -8.139 1.00 94.00 98 ARG A N 1
ATOM 748 C CA . ARG A 1 98 ? 0.774 -3.595 -7.604 1.00 94.00 98 ARG A CA 1
ATOM 749 C C . ARG A 1 98 ? 0.834 -3.559 -6.088 1.00 94.00 98 ARG A C 1
ATOM 751 O O . ARG A 1 98 ? 1.424 -4.435 -5.460 1.00 94.00 98 ARG A O 1
ATOM 758 N N . VAL A 1 99 ? 0.153 -2.582 -5.512 1.00 95.19 99 VAL A N 1
ATOM 759 C CA . VAL A 1 99 ? -0.152 -2.540 -4.081 1.00 95.19 99 VAL A CA 1
ATOM 760 C C . VAL A 1 99 ? -1.652 -2.699 -3.931 1.00 95.19 99 VAL A C 1
ATOM 762 O O . VAL A 1 99 ? -2.410 -2.088 -4.681 1.00 95.19 99 VAL A O 1
ATOM 765 N N . GLN A 1 100 ? -2.093 -3.515 -2.982 1.00 96.75 100 GLN A N 1
ATOM 766 C CA . GLN A 1 100 ? -3.506 -3.660 -2.669 1.00 96.75 100 GLN A CA 1
ATOM 767 C C . GLN A 1 100 ? -3.790 -3.335 -1.212 1.00 96.75 100 GLN A C 1
ATOM 769 O O . GLN A 1 100 ? -3.072 -3.804 -0.333 1.00 96.75 100 GLN A O 1
ATOM 774 N N . LEU A 1 101 ? -4.852 -2.566 -0.972 1.00 95.50 101 LEU A N 1
ATOM 775 C CA . LEU A 1 101 ? -5.360 -2.295 0.371 1.00 95.50 101 LEU A CA 1
ATOM 776 C C . LEU A 1 101 ? -6.496 -3.267 0.677 1.00 95.50 101 LEU A C 1
ATOM 778 O O . LEU A 1 101 ? -7.429 -3.430 -0.121 1.00 95.50 101 LEU A O 1
ATOM 782 N N . CYS A 1 102 ? -6.385 -3.930 1.822 1.00 95.81 102 CYS A N 1
ATOM 783 C CA . CYS A 1 102 ? -7.178 -5.097 2.158 1.00 95.81 102 CYS A CA 1
ATOM 784 C C . CYS A 1 102 ? -7.892 -4.924 3.499 1.00 95.81 102 CYS A C 1
ATOM 786 O O . CYS A 1 102 ? -7.287 -4.553 4.505 1.00 95.81 102 CYS A O 1
ATOM 788 N N . TYR A 1 103 ? -9.195 -5.208 3.512 1.00 95.69 103 TYR A N 1
ATOM 789 C CA . TYR A 1 103 ? -10.012 -5.124 4.723 1.00 95.69 103 TYR A CA 1
ATOM 790 C C . TYR A 1 103 ? -9.737 -6.270 5.695 1.00 95.69 103 TYR A C 1
ATOM 792 O O . TYR A 1 103 ? -10.000 -6.129 6.881 1.00 95.69 103 TYR A O 1
ATOM 800 N N . GLY A 1 104 ? -9.242 -7.416 5.226 1.00 93.00 104 GLY A N 1
ATOM 801 C CA . GLY A 1 104 ? -8.821 -8.514 6.093 1.00 93.00 104 GLY A CA 1
ATOM 802 C C . GLY A 1 104 ? -7.333 -8.444 6.427 1.00 93.00 104 GLY A C 1
ATOM 803 O O . GLY A 1 104 ? -6.558 -7.781 5.739 1.00 93.00 104 GLY A O 1
ATOM 804 N N . TYR A 1 105 ? -6.916 -9.162 7.468 1.00 94.38 105 TYR A N 1
ATOM 805 C CA . TYR A 1 105 ? -5.500 -9.419 7.744 1.00 94.38 105 TYR A CA 1
ATOM 806 C C . TYR A 1 105 ? -4.908 -10.413 6.724 1.00 94.38 105 TYR A C 1
ATOM 808 O O . TYR A 1 105 ? -5.634 -11.162 6.065 1.00 94.38 105 TYR A O 1
ATOM 816 N N . GLY A 1 106 ? -3.583 -10.420 6.574 1.00 94.75 106 GLY A N 1
ATOM 817 C CA . GLY A 1 106 ? -2.850 -11.349 5.706 1.00 94.75 106 GLY A CA 1
ATOM 818 C C . GLY A 1 106 ? -3.006 -11.087 4.204 1.00 94.75 106 GLY A C 1
ATOM 819 O O . GLY A 1 106 ? -2.668 -11.948 3.395 1.00 94.75 106 GLY A O 1
ATOM 820 N N . GLY A 1 107 ? -3.497 -9.912 3.802 1.00 94.62 107 GLY A N 1
ATOM 821 C CA . GLY A 1 107 ? -3.751 -9.576 2.400 1.00 94.62 107 GLY A CA 1
ATOM 822 C C . GLY A 1 107 ? -5.005 -10.250 1.839 1.00 94.62 107 GLY A C 1
ATOM 823 O O . GLY A 1 107 ? -5.006 -10.698 0.690 1.00 94.62 107 GLY A O 1
ATOM 824 N N . THR A 1 108 ? -6.056 -10.359 2.656 1.00 97.31 108 THR A N 1
ATOM 825 C CA . THR A 1 108 ? -7.357 -10.941 2.287 1.00 97.31 108 THR A CA 1
ATOM 826 C C . THR A 1 108 ? -8.427 -9.858 2.127 1.00 97.31 108 THR A C 1
ATOM 828 O O . THR A 1 108 ? -8.367 -8.817 2.777 1.00 97.31 108 THR A O 1
ATOM 831 N N . ASN A 1 109 ? -9.429 -10.090 1.270 1.00 96.69 109 ASN A N 1
ATOM 832 C CA . ASN A 1 109 ? -10.509 -9.130 0.987 1.00 96.69 109 ASN A CA 1
ATOM 833 C C . ASN A 1 109 ? -9.991 -7.744 0.533 1.00 96.69 109 ASN A C 1
ATOM 835 O O . ASN A 1 109 ? -10.208 -6.723 1.190 1.00 96.69 109 ASN A O 1
ATOM 839 N N . CYS A 1 110 ? -9.240 -7.725 -0.572 1.00 95.75 110 CYS A N 1
ATOM 840 C CA . CYS A 1 110 ? -8.621 -6.515 -1.110 1.00 95.75 110 CYS A CA 1
ATOM 841 C C . CYS A 1 110 ? -9.545 -5.784 -2.082 1.00 95.75 110 CYS A C 1
ATOM 843 O O . CYS A 1 110 ? -9.968 -6.359 -3.083 1.00 95.75 110 CYS A O 1
ATOM 845 N N . ALA A 1 111 ? -9.823 -4.514 -1.794 1.00 92.31 111 ALA A N 1
ATOM 846 C CA . ALA A 1 111 ? -10.789 -3.711 -2.544 1.00 92.31 111 ALA A CA 1
ATOM 847 C C . ALA A 1 111 ? -10.133 -2.633 -3.411 1.00 92.31 111 ALA A C 1
ATOM 849 O O . ALA A 1 111 ? -10.680 -2.240 -4.438 1.00 92.31 111 ALA A O 1
ATOM 850 N N . ILE A 1 112 ? -8.948 -2.164 -3.020 1.00 94.38 112 ILE A N 1
ATOM 851 C CA . ILE A 1 112 ? -8.258 -1.059 -3.687 1.00 94.38 112 ILE A CA 1
ATOM 852 C C . ILE A 1 112 ? -6.963 -1.600 -4.274 1.00 94.38 112 ILE A C 1
ATOM 854 O O . ILE A 1 112 ? -6.223 -2.301 -3.589 1.00 94.38 112 ILE A O 1
ATOM 858 N N . THR A 1 113 ? -6.689 -1.278 -5.538 1.00 95.44 113 THR A N 1
ATOM 859 C CA . THR A 1 113 ? -5.435 -1.622 -6.219 1.00 95.44 113 THR A CA 1
ATOM 860 C C . THR A 1 113 ? -4.768 -0.351 -6.721 1.00 95.44 113 THR A C 1
ATOM 862 O O . THR A 1 113 ? -5.379 0.430 -7.444 1.00 95.44 113 THR A O 1
ATOM 865 N N . ILE A 1 114 ? -3.503 -0.176 -6.360 1.00 93.19 114 ILE A N 1
ATOM 866 C CA . ILE A 1 114 ? -2.670 0.975 -6.692 1.00 93.19 114 ILE A CA 1
ATOM 867 C C . ILE A 1 114 ? -1.592 0.482 -7.666 1.00 93.19 114 ILE A C 1
ATOM 869 O O . ILE A 1 114 ? -0.731 -0.317 -7.269 1.00 93.19 114 ILE A O 1
ATOM 873 N N . PRO A 1 115 ? -1.639 0.885 -8.947 1.00 92.31 115 PRO A N 1
ATOM 874 C CA . PRO A 1 115 ? -0.634 0.491 -9.928 1.00 92.31 115 PRO A CA 1
ATOM 875 C C . PRO A 1 115 ? 0.757 1.042 -9.592 1.00 92.31 115 PRO A C 1
ATOM 877 O O . PRO A 1 115 ? 0.901 1.976 -8.804 1.00 92.31 115 PRO A O 1
ATOM 880 N N . ALA A 1 116 ? 1.788 0.468 -10.208 1.00 88.88 116 ALA A N 1
ATOM 881 C CA . ALA A 1 116 ? 3.138 1.024 -10.210 1.00 88.88 116 ALA A CA 1
ATOM 882 C C . ALA A 1 116 ? 3.132 2.516 -10.611 1.00 88.88 116 ALA A C 1
ATOM 884 O O . ALA A 1 116 ? 2.417 2.913 -11.534 1.00 88.88 116 ALA A O 1
ATOM 885 N N . GLY A 1 117 ? 3.908 3.342 -9.907 1.00 83.69 117 GLY A N 1
ATOM 886 C CA . GLY A 1 117 ? 4.021 4.787 -10.145 1.00 83.69 117 GLY A CA 1
ATOM 887 C C . GLY A 1 117 ? 2.800 5.616 -9.727 1.00 83.69 117 GLY A C 1
ATOM 888 O O . GLY A 1 117 ? 2.707 6.788 -10.089 1.00 83.69 117 GLY A O 1
ATOM 889 N N . HIS A 1 118 ? 1.843 5.024 -9.007 1.00 87.00 118 HIS A N 1
ATOM 890 C CA . HIS A 1 118 ? 0.637 5.720 -8.563 1.00 87.00 118 HIS A CA 1
ATOM 891 C C . HIS A 1 118 ? 0.631 5.967 -7.057 1.00 87.00 118 HIS A C 1
ATOM 893 O O . HIS A 1 118 ? 1.243 5.248 -6.262 1.00 87.00 118 HIS A O 1
ATOM 899 N N . VAL A 1 119 ? -0.126 6.987 -6.681 1.00 84.81 119 VAL A N 1
ATOM 900 C CA . VAL A 1 119 ? -0.441 7.361 -5.311 1.00 84.81 119 VAL A CA 1
ATOM 901 C C . VAL A 1 119 ? -1.931 7.196 -5.100 1.00 84.81 119 VAL A C 1
ATOM 903 O O . VAL A 1 119 ? -2.720 7.485 -5.992 1.00 84.81 119 VAL A O 1
ATOM 906 N N . TRP A 1 120 ? -2.314 6.723 -3.928 1.00 88.75 120 TRP A N 1
ATOM 907 C CA . TRP A 1 120 ? -3.692 6.681 -3.480 1.00 88.75 120 TRP A CA 1
ATOM 908 C C . TRP A 1 120 ? -3.860 7.542 -2.240 1.00 88.75 120 TRP A C 1
ATOM 910 O O . TRP A 1 120 ? -2.997 7.530 -1.362 1.00 88.75 120 TRP A O 1
ATOM 920 N N . GLU A 1 121 ? -4.970 8.261 -2.168 1.00 86.19 121 GLU A N 1
ATOM 921 C CA . GLU A 1 121 ? -5.340 9.095 -1.026 1.00 86.19 121 GLU A CA 1
ATOM 922 C C . GLU A 1 121 ? -6.729 8.706 -0.531 1.00 86.19 121 GLU A C 1
ATOM 924 O O . GLU A 1 121 ? -7.651 8.512 -1.332 1.00 86.19 121 GLU A O 1
ATOM 929 N N . GLY A 1 122 ? -6.863 8.581 0.787 1.00 84.81 122 GLY A N 1
ATOM 930 C CA . GLY A 1 122 ? -8.133 8.323 1.451 1.00 84.81 122 GLY A CA 1
ATOM 931 C C . GLY A 1 122 ? -7.978 7.745 2.857 1.00 84.81 122 GLY A C 1
ATOM 932 O O . GLY A 1 122 ? -6.881 7.395 3.308 1.00 84.81 122 GLY A O 1
ATOM 933 N N . SER A 1 123 ? -9.108 7.582 3.544 1.00 88.81 123 SER A N 1
ATOM 934 C CA . SER A 1 123 ? -9.160 6.893 4.832 1.00 88.81 123 SER A CA 1
ATOM 935 C C . SER A 1 123 ? -8.726 5.438 4.694 1.00 88.81 123 SER A C 1
ATOM 937 O O . SER A 1 123 ? -9.357 4.650 3.985 1.00 88.81 123 SER A O 1
ATOM 939 N N . ILE A 1 124 ? -7.699 5.046 5.448 1.00 87.50 124 ILE A N 1
ATOM 940 C CA . ILE A 1 124 ? -7.334 3.635 5.605 1.00 87.50 124 ILE A CA 1
ATOM 941 C C . ILE A 1 124 ? -8.147 2.951 6.696 1.00 87.50 124 ILE A C 1
ATOM 943 O O . ILE A 1 124 ? -7.925 1.782 6.948 1.00 87.50 124 ILE A O 1
ATOM 947 N N . THR A 1 125 ? -9.090 3.616 7.359 1.00 90.06 125 THR A N 1
ATOM 948 C CA . THR A 1 125 ? -10.069 2.905 8.190 1.00 90.06 125 THR A CA 1
ATOM 949 C C . THR A 1 125 ? -11.168 2.375 7.259 1.00 90.06 125 THR A C 1
ATOM 951 O O . THR A 1 125 ? -11.821 3.216 6.635 1.00 90.06 125 THR A O 1
ATOM 954 N N . PRO A 1 126 ? -11.434 1.049 7.131 1.00 91.44 126 PRO A N 1
ATOM 955 C CA . PRO A 1 126 ? -11.004 -0.087 7.970 1.00 91.44 126 PRO A CA 1
ATOM 956 C C . PRO A 1 126 ? -10.004 -1.080 7.311 1.00 91.44 126 PRO A C 1
ATOM 958 O O . PRO A 1 126 ? -10.140 -2.295 7.449 1.00 91.44 126 PRO A O 1
ATOM 961 N N . ILE A 1 127 ? -9.026 -0.611 6.541 1.00 93.00 127 ILE A N 1
ATOM 962 C CA . ILE A 1 127 ? -7.930 -1.422 5.987 1.00 93.00 127 ILE A CA 1
ATOM 963 C C . ILE A 1 127 ? -7.095 -2.039 7.119 1.00 93.00 127 ILE A C 1
ATOM 965 O O . ILE A 1 127 ? -6.553 -1.337 7.965 1.00 93.00 127 ILE A O 1
ATOM 969 N N . ASN A 1 128 ? -6.945 -3.364 7.090 1.00 93.56 128 ASN A N 1
ATOM 970 C CA . ASN A 1 128 ? -6.206 -4.138 8.092 1.00 93.56 128 ASN A CA 1
ATOM 971 C C . ASN A 1 128 ? -4.889 -4.709 7.558 1.00 93.56 128 ASN A C 1
ATOM 973 O O . ASN A 1 128 ? -4.034 -5.133 8.336 1.00 93.56 128 ASN A O 1
ATOM 977 N N . SER A 1 129 ? -4.697 -4.756 6.240 1.00 94.75 129 SER A N 1
ATOM 978 C CA . SER A 1 129 ? -3.419 -5.160 5.660 1.00 94.75 129 SER A CA 1
ATOM 979 C C . SER A 1 129 ? -3.178 -4.568 4.280 1.00 94.75 129 SER A C 1
ATOM 981 O O . SER A 1 129 ? -4.091 -4.083 3.606 1.00 94.75 129 SER A O 1
ATOM 983 N N . VAL A 1 130 ? -1.918 -4.628 3.865 1.00 95.38 130 VAL A N 1
ATOM 984 C CA . VAL A 1 130 ? -1.457 -4.193 2.553 1.00 95.38 130 VAL A CA 1
ATOM 985 C C . VAL A 1 130 ? -0.712 -5.332 1.885 1.00 95.38 130 VAL A C 1
ATOM 987 O O . VAL A 1 130 ? 0.073 -6.026 2.529 1.00 95.38 130 VAL A O 1
ATOM 990 N N . ARG A 1 131 ? -0.955 -5.530 0.591 1.00 96.44 131 ARG A N 1
ATOM 991 C CA . ARG A 1 131 ? -0.351 -6.607 -0.191 1.00 96.44 131 ARG A CA 1
ATOM 992 C C . ARG A 1 131 ? 0.448 -6.049 -1.361 1.0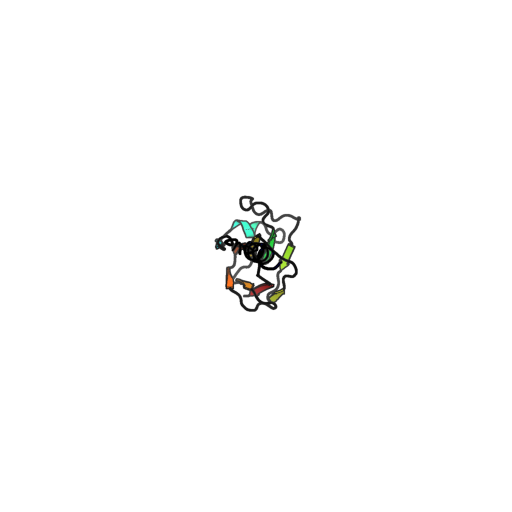0 96.44 131 ARG A C 1
ATOM 994 O O . ARG A 1 131 ? -0.117 -5.370 -2.215 1.00 96.44 131 ARG A O 1
ATOM 1001 N N . LEU A 1 132 ? 1.744 -6.341 -1.399 1.00 95.81 132 LEU A N 1
ATOM 1002 C CA . LEU A 1 132 ? 2.653 -5.986 -2.488 1.00 95.81 132 LEU A CA 1
ATOM 1003 C C . LEU A 1 132 ? 2.801 -7.191 -3.405 1.00 95.81 132 LEU A C 1
ATOM 1005 O O . LEU A 1 132 ? 3.086 -8.296 -2.944 1.00 95.81 132 LEU A O 1
ATOM 1009 N N . LEU A 1 133 ? 2.620 -6.964 -4.701 1.00 94.06 133 LEU A N 1
ATOM 1010 C CA . LEU A 1 133 ? 2.573 -8.000 -5.725 1.00 94.06 133 LEU A CA 1
ATOM 1011 C C . LEU A 1 133 ? 3.382 -7.582 -6.949 1.00 94.06 133 LEU A C 1
ATOM 1013 O O . LEU A 1 133 ? 3.464 -6.388 -7.258 1.00 94.06 133 LEU A O 1
ATOM 1017 N N . ARG A 1 134 ? 3.867 -8.574 -7.692 1.00 87.19 134 ARG A N 1
ATOM 1018 C CA . ARG A 1 134 ? 4.347 -8.421 -9.064 1.00 87.19 134 ARG A CA 1
ATOM 1019 C C . ARG A 1 134 ? 3.504 -9.259 -10.005 1.00 87.19 134 ARG A C 1
ATOM 1021 O O . ARG A 1 134 ? 3.195 -10.407 -9.620 1.00 87.19 134 ARG A O 1
#

Organism: NCBI:txid860243

Mean predicted aligned error: 13.23 Å

Radius of gyration: 23.95 Å; Cα contacts (8 Å, |Δi|>4): 251; chains: 1; bounding box: 76×32×63 Å